Protein AF-A0A2A2G6Q1-F1 (afdb_monomer_lite)

Secondary structure (DSSP, 8-state):
--EEEEEE-TT--B---GGGGGG-EEEEEEE-TTT--EEEEEPPGGGEEEEEETTTTEEEEEE---S--BTTEEEEEEE-TTS-EEEEEEEEEEETTEEEEEEEEETTEEEEE--SSPPPSEEEEE-S--

pLDDT: mean 89.91, std 8.22, range [54.84, 97.75]

Organism: NCBI:txid2032627

Foldseek 3Di:
DKAKEFEAAPVRHTQDDPVFQVFKWKWWQDQDPVVRHTDTHTDPPVQWDWDQDPVVRGIIIMGNFDQDQDVQKIWMWIQGNVRDTKIKMFGWHDDDPDIDTQWIDINNHTFAGDDPDHDHNYGYDYDNHD

Radius of gyration: 14.75 Å; chains: 1; bounding box: 43×29×41 Å

Structure (mmCIF, N/CA/C/O backbone):
data_AF-A0A2A2G6Q1-F1
#
_entry.id   AF-A0A2A2G6Q1-F1
#
loop_
_atom_site.group_PDB
_atom_site.id
_atom_site.type_symbol
_atom_site.label_atom_id
_atom_site.label_alt_id
_atom_site.label_comp_id
_atom_site.label_asym_id
_atom_site.label_entity_id
_atom_site.label_seq_id
_atom_site.pdbx_PDB_ins_code
_atom_site.Cartn_x
_atom_site.Cartn_y
_atom_site.Cartn_z
_atom_site.occupancy
_atom_site.B_iso_or_equiv
_atom_site.auth_seq_id
_atom_site.auth_comp_id
_atom_site.auth_asym_id
_atom_site.auth_atom_id
_atom_site.pdbx_PDB_model_num
ATOM 1 N N . MET A 1 1 ? -3.811 3.028 -11.185 1.00 88.50 1 MET A N 1
ATOM 2 C CA . MET A 1 1 ? -4.234 2.028 -10.192 1.00 88.50 1 MET A CA 1
ATOM 3 C C . MET A 1 1 ? -4.080 2.618 -8.806 1.00 88.50 1 MET A C 1
ATOM 5 O O . MET A 1 1 ? -3.092 3.302 -8.580 1.00 88.50 1 MET A O 1
ATOM 9 N N . ASP A 1 2 ? -5.040 2.364 -7.928 1.00 92.75 2 ASP A N 1
ATOM 10 C CA . ASP A 1 2 ? -5.090 2.816 -6.538 1.00 92.75 2 ASP A CA 1
ATOM 11 C C . ASP A 1 2 ? -5.458 1.653 -5.604 1.00 92.75 2 ASP A C 1
ATOM 13 O O . ASP A 1 2 ? -6.116 0.697 -6.021 1.00 92.75 2 ASP A O 1
ATOM 17 N N . VAL A 1 3 ? -5.038 1.747 -4.348 1.00 95.31 3 VAL A N 1
ATOM 18 C CA . VAL A 1 3 ? -5.349 0.803 -3.270 1.00 95.31 3 VAL A CA 1
ATOM 19 C C . VAL A 1 3 ? -5.885 1.602 -2.094 1.00 95.31 3 VAL A C 1
ATOM 21 O O . VAL A 1 3 ? -5.336 2.648 -1.762 1.00 95.31 3 VAL A O 1
ATOM 24 N N . SER A 1 4 ? -6.979 1.147 -1.495 1.00 95.50 4 SER A N 1
ATOM 25 C CA . SER A 1 4 ? -7.624 1.811 -0.363 1.00 95.50 4 SER A CA 1
ATOM 26 C C . SER A 1 4 ? -7.487 0.964 0.896 1.00 95.50 4 SER A C 1
ATOM 28 O O . SER A 1 4 ? -7.729 -0.239 0.861 1.00 95.50 4 SER A O 1
ATOM 30 N N . ILE A 1 5 ? -7.088 1.592 1.997 1.00 95.75 5 ILE A N 1
ATOM 31 C CA . ILE A 1 5 ? -6.754 0.908 3.244 1.00 95.75 5 ILE A CA 1
ATOM 32 C C . ILE A 1 5 ? -7.424 1.649 4.394 1.00 95.75 5 ILE A C 1
ATOM 34 O O . ILE A 1 5 ? -7.202 2.849 4.557 1.00 95.75 5 ILE A O 1
ATOM 38 N N . SER A 1 6 ? -8.230 0.958 5.195 1.00 94.88 6 SER A N 1
ATOM 39 C CA . SER A 1 6 ? -8.692 1.485 6.486 1.00 94.88 6 SER A CA 1
ATOM 40 C C . SER A 1 6 ? -7.911 0.853 7.629 1.00 94.88 6 SER A C 1
ATOM 42 O O . SER A 1 6 ? -7.667 -0.353 7.610 1.00 94.88 6 SER A O 1
ATOM 44 N N . TYR A 1 7 ? -7.564 1.651 8.636 1.00 93.75 7 TYR A N 1
ATOM 45 C CA . TYR A 1 7 ? -6.921 1.175 9.861 1.00 93.75 7 TYR A CA 1
ATOM 46 C C . TYR A 1 7 ? -7.919 1.173 11.006 1.00 93.75 7 TYR A C 1
ATOM 48 O O . TYR A 1 7 ? -8.577 2.189 11.228 1.00 93.75 7 TYR A O 1
ATOM 56 N N . VAL A 1 8 ? -8.005 0.055 11.725 1.00 93.31 8 VAL A N 1
ATOM 57 C CA . VAL A 1 8 ? -8.895 -0.112 12.881 1.00 93.31 8 VAL A CA 1
ATOM 58 C C . VAL A 1 8 ? -8.152 -0.709 14.072 1.00 93.31 8 VAL A C 1
ATOM 60 O O . VAL A 1 8 ? -7.152 -1.396 13.870 1.00 93.31 8 VAL A O 1
ATOM 63 N N . ASN A 1 9 ? -8.620 -0.461 15.295 1.00 92.94 9 ASN A N 1
ATOM 64 C CA . ASN A 1 9 ? -8.149 -1.189 16.481 1.00 92.94 9 ASN A CA 1
ATOM 65 C C . ASN A 1 9 ? -8.809 -2.575 16.600 1.00 92.94 9 ASN A C 1
ATOM 67 O O . ASN A 1 9 ? -9.572 -2.993 15.723 1.00 92.94 9 ASN A O 1
ATOM 71 N N . GLU A 1 10 ? -8.487 -3.309 17.667 1.00 93.56 10 GLU A N 1
ATOM 72 C CA . GLU A 1 10 ? -9.048 -4.639 17.947 1.00 93.56 10 GLU A CA 1
ATOM 73 C C . GLU A 1 10 ? -10.567 -4.588 18.183 1.00 93.56 10 GLU A C 1
ATOM 75 O O . GLU A 1 10 ? -11.284 -5.530 17.849 1.00 93.56 10 GLU A O 1
ATOM 80 N N . GLU A 1 11 ? -11.072 -3.453 18.666 1.00 93.00 11 GLU A N 1
ATOM 81 C CA . GLU A 1 11 ? -12.491 -3.157 18.862 1.00 93.00 11 GLU A CA 1
ATOM 82 C C . GLU A 1 11 ? -13.213 -2.754 17.559 1.00 93.00 11 GLU A C 1
ATOM 84 O O . GLU A 1 11 ? -14.441 -2.648 17.525 1.00 93.00 11 GLU A O 1
ATOM 89 N N . GLY A 1 12 ? -12.472 -2.557 16.462 1.00 91.31 12 GLY A N 1
ATOM 90 C CA . GLY A 1 12 ? -13.003 -2.201 15.145 1.00 91.31 12 GLY A CA 1
ATOM 91 C C . GLY A 1 12 ? -13.277 -0.706 14.930 1.00 91.31 12 GLY A C 1
ATOM 92 O O . GLY A 1 12 ? -13.902 -0.347 13.923 1.00 91.31 12 GLY A O 1
ATOM 93 N N . GLU A 1 13 ? -12.817 0.157 15.832 1.00 91.50 13 GLU A N 1
ATOM 94 C CA . GLU A 1 13 ? -12.882 1.617 15.737 1.00 91.50 13 GLU A CA 1
ATOM 95 C C . GLU A 1 13 ? -11.845 2.150 14.742 1.00 91.50 13 GLU A C 1
ATOM 97 O O . GLU A 1 13 ? -10.721 1.654 14.673 1.00 91.50 13 GLU A O 1
ATOM 102 N N . ASP A 1 14 ? -12.207 3.182 13.975 1.00 91.56 14 ASP A N 1
ATOM 103 C CA . ASP A 1 14 ? -11.309 3.775 12.984 1.00 91.56 14 ASP A CA 1
ATOM 104 C C . ASP A 1 14 ? -10.133 4.498 13.653 1.00 91.56 14 ASP A C 1
ATOM 106 O O . ASP A 1 14 ? -10.294 5.437 14.436 1.00 91.56 14 ASP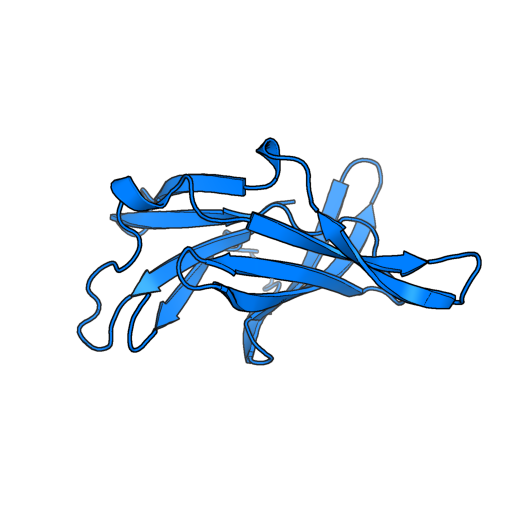 A O 1
ATOM 110 N N . LEU A 1 15 ? -8.923 4.103 13.268 1.00 90.00 15 LEU A N 1
ATOM 111 C CA . LEU A 1 15 ? -7.694 4.745 13.713 1.00 90.00 15 LEU A CA 1
ATOM 112 C C . LEU A 1 15 ? -7.330 5.947 12.841 1.00 90.00 15 LEU A C 1
ATOM 114 O O . LEU A 1 15 ? -6.707 6.889 13.326 1.00 90.00 15 LEU A O 1
ATOM 118 N N . LEU A 1 16 ? -7.721 5.948 11.564 1.00 89.81 16 LEU A N 1
ATOM 119 C CA . LEU A 1 16 ? -7.447 7.051 10.642 1.00 89.81 16 LEU A CA 1
ATOM 120 C C . LEU A 1 16 ? -8.192 8.326 11.064 1.00 89.81 16 LEU A C 1
ATOM 122 O O . LEU A 1 16 ? -9.349 8.537 10.710 1.00 89.81 16 LEU A O 1
ATOM 126 N N . LYS A 1 17 ? -7.502 9.208 11.793 1.00 77.69 17 LYS A N 1
ATOM 127 C CA . LYS A 1 17 ? -8.026 10.514 12.211 1.00 77.69 17 LYS A CA 1
ATOM 128 C C . LYS A 1 17 ? -7.689 11.592 11.191 1.00 77.69 17 LYS A C 1
ATOM 130 O O . LYS A 1 17 ? -6.544 11.702 10.752 1.00 77.69 17 LYS A O 1
ATOM 135 N N . ARG A 1 18 ? -8.678 12.435 10.881 1.00 74.94 18 ARG A N 1
ATOM 136 C CA . ARG A 1 18 ? -8.565 13.530 9.904 1.00 74.94 18 ARG A CA 1
ATOM 137 C C . ARG A 1 18 ? -7.395 14.473 10.184 1.00 74.94 18 ARG A C 1
ATOM 139 O O . ARG A 1 18 ? -6.720 14.892 9.249 1.00 74.94 18 ARG A O 1
ATOM 146 N N . ASP A 1 19 ? -7.126 14.740 11.457 1.00 79.00 19 ASP A N 1
ATOM 147 C CA . ASP A 1 19 ? -6.056 15.644 11.891 1.00 79.00 19 ASP A CA 1
ATOM 148 C C . ASP A 1 19 ? -4.650 15.119 11.553 1.00 79.00 19 ASP A C 1
ATOM 150 O O . ASP A 1 19 ? -3.695 15.894 11.520 1.00 79.00 19 ASP A O 1
ATOM 154 N N . TYR A 1 20 ? -4.511 13.819 11.259 1.00 73.12 20 TYR A N 1
ATOM 155 C CA . TYR A 1 20 ? -3.228 13.188 10.943 1.00 73.12 20 TYR A CA 1
ATOM 156 C C . TYR A 1 20 ? -3.009 12.905 9.457 1.00 73.12 20 TYR A C 1
ATOM 158 O O . TYR A 1 20 ? -1.959 12.394 9.075 1.00 73.12 20 TYR A O 1
ATOM 166 N N . PHE A 1 21 ? -3.962 13.261 8.596 1.00 74.38 21 PHE A N 1
ATOM 167 C CA . PHE A 1 21 ? -3.885 12.971 7.161 1.00 74.38 21 PHE A CA 1
ATOM 168 C C . PHE A 1 21 ? -2.664 13.611 6.482 1.00 74.38 21 PHE A C 1
ATOM 170 O O . PHE A 1 21 ? -2.105 13.048 5.549 1.00 74.38 21 PHE A O 1
ATOM 177 N N . GLN A 1 22 ? -2.197 14.753 6.980 1.00 74.94 22 GLN A N 1
ATOM 178 C CA . GLN A 1 22 ? -1.031 15.464 6.442 1.00 74.94 22 GLN A CA 1
ATOM 179 C C . GLN A 1 22 ? 0.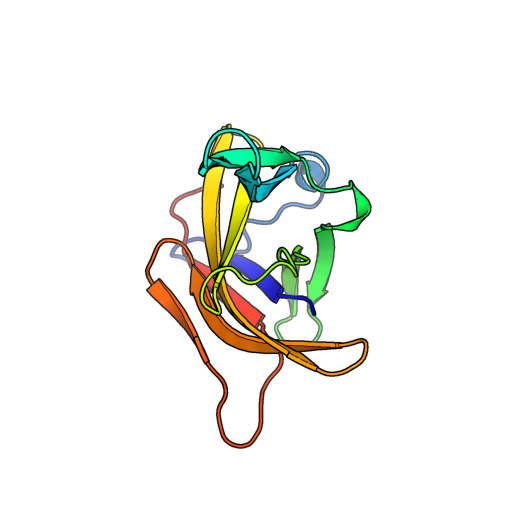330 14.853 6.818 1.00 74.94 22 GLN A C 1
ATOM 181 O O . GLN A 1 22 ? 1.355 15.319 6.331 1.00 74.94 22 GLN A O 1
ATOM 186 N N . PHE A 1 23 ? 0.359 13.835 7.682 1.00 81.25 23 PHE A N 1
ATOM 187 C CA . PHE A 1 23 ? 1.595 13.252 8.216 1.00 81.25 23 PHE A CA 1
ATOM 188 C C . PHE A 1 23 ? 1.916 11.871 7.637 1.00 81.25 23 PHE A C 1
ATOM 190 O O . PHE A 1 23 ? 2.723 11.143 8.204 1.00 81.25 23 PHE A O 1
ATOM 197 N N . TYR A 1 24 ? 1.280 11.496 6.526 1.00 88.62 24 TYR A N 1
ATOM 198 C CA . TYR A 1 24 ? 1.602 10.262 5.819 1.00 88.62 24 TYR A CA 1
ATOM 199 C C . TYR A 1 24 ? 2.516 10.548 4.640 1.00 88.62 24 TYR A C 1
ATOM 201 O O . TYR A 1 24 ? 2.145 11.279 3.720 1.00 88.62 24 TYR A O 1
ATOM 209 N N . ASN A 1 25 ? 3.681 9.913 4.632 1.00 92.38 25 ASN A N 1
ATOM 210 C CA . ASN A 1 25 ? 4.600 9.978 3.508 1.00 92.38 25 ASN A CA 1
ATOM 211 C C . ASN A 1 25 ? 4.565 8.658 2.730 1.00 92.38 25 ASN A C 1
ATOM 213 O O . ASN A 1 25 ? 4.660 7.569 3.297 1.00 92.38 25 ASN A O 1
ATOM 217 N N . ILE A 1 26 ? 4.468 8.755 1.406 1.00 96.00 26 ILE A N 1
ATOM 218 C CA . ILE A 1 26 ? 4.540 7.598 0.512 1.00 96.00 26 ILE A CA 1
ATOM 219 C C . ILE A 1 26 ? 5.913 7.560 -0.141 1.00 96.00 26 ILE A C 1
ATOM 221 O O . ILE A 1 26 ? 6.417 8.576 -0.621 1.00 96.00 26 ILE A O 1
ATOM 225 N N . TYR A 1 27 ? 6.503 6.372 -0.193 1.00 97.19 27 TYR A N 1
ATOM 226 C CA . TYR A 1 27 ? 7.759 6.142 -0.890 1.00 97.19 27 TYR A CA 1
ATOM 227 C C . TYR A 1 27 ? 7.659 4.917 -1.777 1.00 97.19 27 TYR A C 1
ATOM 229 O O . TYR A 1 27 ? 6.925 3.973 -1.494 1.00 97.19 27 TYR A O 1
ATOM 237 N N . TYR A 1 28 ? 8.446 4.908 -2.836 1.00 97.00 28 TYR A N 1
ATOM 238 C CA . TYR A 1 28 ? 8.611 3.768 -3.712 1.00 97.00 28 TYR A CA 1
ATOM 239 C C . TYR A 1 28 ? 9.973 3.145 -3.468 1.00 97.00 28 TYR A C 1
ATOM 241 O O . TYR A 1 28 ? 10.972 3.8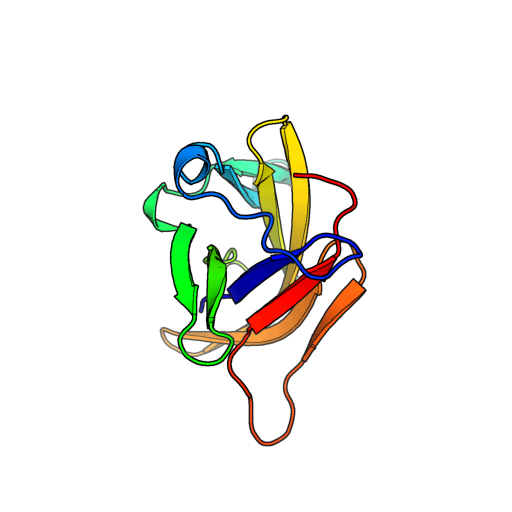51 -3.341 1.00 97.00 28 TYR A O 1
ATOM 249 N N . LEU A 1 29 ? 10.004 1.818 -3.389 1.00 95.38 29 LEU A N 1
ATOM 250 C CA . LEU A 1 29 ? 11.255 1.082 -3.427 1.00 95.38 29 LEU A CA 1
ATOM 251 C C . LEU A 1 29 ? 11.586 0.833 -4.901 1.00 95.38 29 LEU A C 1
ATOM 253 O O . LEU A 1 29 ? 10.950 -0.001 -5.547 1.00 95.38 29 LEU A O 1
ATOM 257 N N . GLN A 1 30 ? 12.524 1.609 -5.436 1.00 93.19 30 GLN A N 1
ATOM 258 C CA . GLN A 1 30 ? 12.921 1.584 -6.845 1.00 9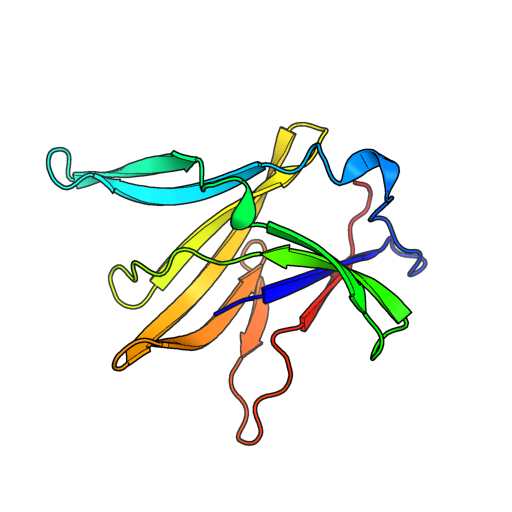3.19 30 GLN A CA 1
ATOM 259 C C . GLN A 1 30 ? 14.332 1.031 -6.977 1.00 93.19 30 GLN A C 1
ATOM 261 O O . GLN A 1 30 ? 15.164 1.234 -6.094 1.00 93.19 30 GLN A O 1
ATOM 266 N N . LYS A 1 31 ? 14.601 0.302 -8.060 1.00 90.94 31 LYS A N 1
ATOM 267 C CA . LYS A 1 31 ? 15.952 -0.177 -8.344 1.00 90.94 31 LYS A CA 1
ATOM 268 C C . LYS A 1 31 ? 16.708 0.934 -9.056 1.00 90.94 31 LYS A C 1
ATOM 270 O O . LYS A 1 31 ? 16.326 1.347 -10.141 1.00 90.94 31 LYS A O 1
ATOM 275 N N . ASN A 1 32 ? 17.788 1.391 -8.446 1.00 90.69 32 ASN A N 1
ATOM 276 C CA . ASN A 1 32 ? 18.721 2.303 -9.074 1.00 90.69 32 ASN A CA 1
ATOM 277 C C . ASN A 1 32 ? 19.432 1.569 -10.223 1.00 90.69 32 ASN A C 1
ATOM 279 O O . ASN A 1 32 ? 20.037 0.515 -10.007 1.00 90.69 32 ASN A O 1
ATOM 283 N N . GLU A 1 33 ? 19.331 2.095 -11.443 1.00 88.94 33 GLU A N 1
ATOM 284 C CA . GLU A 1 33 ? 19.877 1.441 -12.638 1.00 88.94 33 GLU A CA 1
ATOM 285 C C . GLU A 1 33 ? 21.411 1.409 -12.647 1.00 88.94 33 GLU A C 1
ATOM 287 O O . GLU A 1 33 ? 22.001 0.438 -13.118 1.00 88.94 33 GLU A O 1
ATOM 292 N N . GLU A 1 34 ? 22.063 2.426 -12.079 1.00 91.81 34 GLU A N 1
ATOM 293 C CA . GLU A 1 34 ? 23.524 2.544 -12.062 1.00 91.81 34 GLU A CA 1
ATOM 294 C C . GLU A 1 34 ? 24.158 1.621 -11.018 1.00 91.81 34 GLU A C 1
ATOM 296 O O . GLU A 1 34 ? 25.155 0.947 -11.281 1.00 91.81 34 GLU A O 1
ATOM 301 N N . THR A 1 35 ? 23.585 1.584 -9.812 1.00 92.75 35 THR A N 1
ATOM 302 C CA . THR A 1 35 ? 24.146 0.821 -8.686 1.00 92.75 35 THR A CA 1
ATOM 303 C C . THR A 1 35 ? 23.552 -0.579 -8.556 1.00 92.75 35 THR A C 1
ATOM 305 O O . THR A 1 35 ? 24.095 -1.417 -7.833 1.00 92.75 35 THR A O 1
ATOM 308 N N . GLY A 1 36 ? 22.413 -0.834 -9.205 1.00 89.56 36 GLY A N 1
ATOM 309 C CA . GLY A 1 36 ? 21.633 -2.063 -9.079 1.00 89.56 36 GLY A CA 1
ATOM 310 C C . GLY A 1 36 ? 20.956 -2.251 -7.715 1.00 89.56 36 GLY A C 1
ATOM 311 O O . GLY A 1 36 ? 20.315 -3.284 -7.504 1.00 89.56 36 GLY A O 1
ATOM 312 N N . LYS A 1 37 ? 21.097 -1.294 -6.787 1.00 92.25 37 LYS A N 1
ATOM 313 C CA . LYS A 1 37 ? 20.540 -1.359 -5.429 1.00 92.25 37 LYS A CA 1
ATOM 314 C C . LYS A 1 37 ? 19.116 -0.819 -5.395 1.00 92.25 37 LYS A C 1
ATOM 316 O O . LYS A 1 37 ? 18.746 0.034 -6.192 1.00 92.25 37 LYS A O 1
ATOM 321 N N . PHE A 1 38 ? 18.324 -1.304 -4.445 1.00 91.44 38 PHE A N 1
ATOM 322 C CA . PHE A 1 38 ? 17.015 -0.725 -4.171 1.00 91.44 38 PHE A CA 1
ATOM 323 C C . PHE A 1 38 ? 17.140 0.485 -3.247 1.00 91.44 38 PHE A C 1
ATOM 325 O O . PHE A 1 38 ? 17.805 0.414 -2.214 1.00 91.44 38 PHE A O 1
ATOM 332 N N . GLU A 1 39 ? 16.466 1.570 -3.609 1.00 94.88 39 GLU A N 1
ATOM 333 C CA . GLU A 1 39 ? 16.489 2.849 -2.907 1.00 94.88 39 GLU A CA 1
ATOM 334 C C . GLU A 1 39 ? 15.064 3.325 -2.610 1.00 94.88 39 GLU A C 1
ATOM 336 O O . GLU A 1 39 ? 14.113 3.035 -3.343 1.00 94.88 39 GLU A O 1
ATOM 341 N N . ARG A 1 40 ? 14.918 4.049 -1.497 1.00 95.06 40 ARG A N 1
ATOM 342 C CA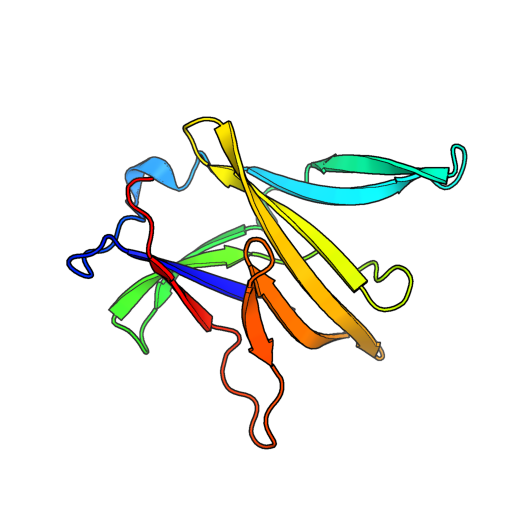 . ARG A 1 40 ? 13.659 4.672 -1.084 1.00 95.06 40 ARG A CA 1
ATOM 343 C C . ARG A 1 40 ? 13.533 6.027 -1.776 1.00 95.06 40 ARG A C 1
ATOM 345 O O . ARG A 1 40 ? 14.273 6.951 -1.450 1.00 95.06 40 ARG A O 1
ATOM 352 N N . VAL A 1 41 ? 12.560 6.162 -2.671 1.00 95.88 41 VAL A N 1
ATOM 353 C CA . VAL A 1 41 ? 12.281 7.403 -3.408 1.00 95.88 41 VAL A CA 1
ATOM 354 C C . VAL A 1 41 ? 10.949 7.976 -2.941 1.00 95.88 41 VAL A C 1
ATOM 356 O O . VAL A 1 41 ? 9.944 7.268 -2.939 1.00 95.88 41 VAL A O 1
ATOM 359 N N . LYS A 1 42 ? 10.919 9.244 -2.509 1.00 95.94 42 LYS A N 1
ATOM 360 C CA . LYS A 1 42 ? 9.671 9.881 -2.060 1.00 95.94 42 LYS A CA 1
ATOM 361 C C . LYS A 1 42 ? 8.717 10.036 -3.245 1.00 95.94 42 LYS A C 1
ATOM 363 O O . LYS A 1 42 ? 9.098 10.568 -4.285 1.00 95.94 42 LYS A O 1
ATOM 368 N N . ALA A 1 43 ? 7.486 9.563 -3.083 1.00 95.19 43 ALA A N 1
ATOM 369 C CA . ALA A 1 43 ? 6.438 9.751 -4.071 1.00 95.19 43 ALA A CA 1
ATOM 370 C C . ALA A 1 43 ? 5.951 11.209 -4.063 1.00 95.19 43 ALA A C 1
ATOM 372 O O . ALA A 1 43 ? 6.085 11.915 -3.064 1.00 95.19 43 ALA A O 1
ATOM 373 N N . ALA A 1 44 ? 5.363 11.662 -5.172 1.00 93.25 44 ALA A N 1
ATOM 374 C CA . ALA A 1 44 ? 4.738 12.981 -5.217 1.00 93.25 44 ALA A CA 1
ATOM 375 C C . ALA A 1 44 ? 3.555 13.068 -4.234 1.00 93.25 44 ALA A C 1
ATOM 377 O O . ALA A 1 44 ? 2.869 12.075 -3.994 1.00 93.25 44 ALA A O 1
ATOM 378 N N . ASP A 1 45 ? 3.264 14.266 -3.724 1.00 88.69 45 ASP A N 1
ATOM 379 C CA . ASP A 1 45 ? 2.251 14.470 -2.674 1.00 88.69 45 ASP A CA 1
ATOM 380 C C . ASP A 1 45 ? 0.831 14.036 -3.090 1.00 88.69 45 ASP A C 1
ATOM 382 O O . ASP A 1 45 ? -0.010 13.731 -2.253 1.00 88.69 45 ASP A O 1
ATOM 386 N N . ASN A 1 46 ? 0.554 13.952 -4.395 1.00 89.56 46 ASN A N 1
ATOM 387 C CA . ASN A 1 46 ? -0.723 13.472 -4.928 1.00 89.56 46 ASN A CA 1
ATOM 388 C C . ASN A 1 46 ? -0.819 11.938 -5.057 1.00 89.56 46 ASN A C 1
ATOM 390 O O . ASN A 1 46 ? -1.809 11.433 -5.590 1.00 89.56 46 ASN A O 1
ATOM 394 N N . GLN A 1 47 ? 0.202 11.194 -4.617 1.00 93.00 47 GLN A N 1
ATOM 395 C CA . GLN A 1 47 ? 0.219 9.726 -4.631 1.00 93.00 47 GLN A CA 1
ATOM 396 C C . GLN A 1 47 ? -0.434 9.105 -3.389 1.00 93.00 47 GLN A C 1
ATOM 398 O O . GLN A 1 47 ? -0.517 7.878 -3.276 1.00 93.00 47 GLN A O 1
ATOM 403 N N . SER A 1 48 ? -0.983 9.933 -2.504 1.00 9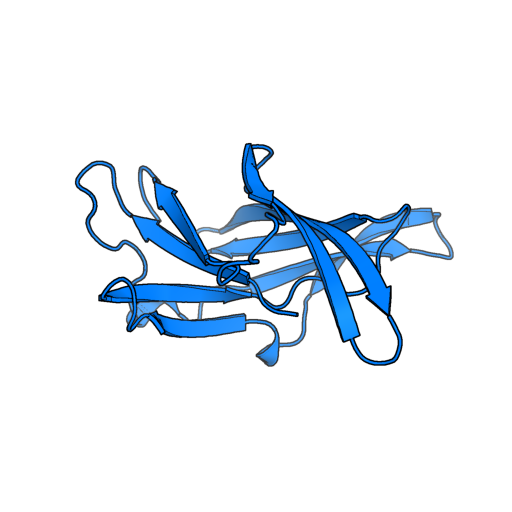3.00 48 SER A N 1
ATOM 404 C CA . SER A 1 48 ? -1.943 9.522 -1.490 1.00 93.00 48 SER A CA 1
ATOM 405 C C . SER A 1 48 ? -3.083 10.526 -1.356 1.00 93.00 48 SER A C 1
ATOM 407 O O . SER A 1 48 ? -3.005 11.675 -1.781 1.00 93.00 48 SER A O 1
ATOM 409 N N . SER A 1 49 ? -4.198 10.066 -0.800 1.00 92.50 49 SER A N 1
ATOM 410 C CA . SER A 1 49 ? -5.304 10.923 -0.372 1.00 92.50 49 SER A CA 1
ATOM 411 C C . SER A 1 49 ? -6.123 10.210 0.694 1.00 92.50 49 SER A C 1
ATOM 413 O O . SER A 1 49 ? -6.039 8.992 0.834 1.00 92.50 49 SER A O 1
ATOM 415 N N . PHE A 1 50 ? -6.945 10.957 1.419 1.00 92.94 50 PHE A N 1
ATOM 416 C CA . PHE A 1 50 ? -7.833 10.410 2.436 1.00 92.94 50 PHE A CA 1
ATOM 417 C C . PHE A 1 50 ? -9.278 10.721 2.097 1.00 92.94 50 PHE A C 1
ATOM 419 O O . PHE A 1 50 ? -9.589 11.798 1.585 1.00 92.94 50 PHE A O 1
ATOM 426 N N . TYR A 1 51 ? -10.166 9.780 2.387 1.00 91.94 51 TYR A N 1
ATOM 427 C CA . TYR A 1 51 ? -11.590 9.944 2.139 1.00 91.94 51 TYR A CA 1
ATOM 428 C C . TYR A 1 51 ? -12.408 9.039 3.070 1.00 91.94 51 TYR A C 1
ATOM 430 O O . TYR A 1 51 ? -11.869 8.130 3.699 1.00 91.94 51 TYR A O 1
ATOM 438 N N . VAL A 1 52 ? -13.714 9.299 3.159 1.00 92.00 52 VAL A N 1
ATOM 439 C CA . VAL A 1 52 ? -14.664 8.393 3.817 1.00 92.00 52 VAL A CA 1
ATOM 440 C C . VAL A 1 52 ? -15.242 7.454 2.772 1.00 92.00 52 VAL A C 1
ATOM 442 O O . VAL A 1 52 ? -15.860 7.882 1.790 1.00 92.00 52 VAL A O 1
ATOM 445 N N . ASP A 1 53 ? -15.027 6.168 2.982 1.00 90.75 53 ASP A N 1
ATOM 446 C CA . ASP A 1 53 ? -15.504 5.111 2.121 1.00 90.75 53 ASP A CA 1
ATOM 447 C C . ASP A 1 53 ? -17.005 4.901 2.263 1.00 90.75 53 ASP A C 1
ATOM 449 O O . ASP A 1 53 ? -17.478 4.503 3.315 1.00 90.75 53 ASP A O 1
ATOM 453 N N . GLN A 1 54 ? -17.771 5.139 1.200 1.00 88.69 54 GLN A N 1
ATOM 454 C CA . GLN A 1 54 ? -19.232 5.013 1.259 1.00 88.69 54 GLN A CA 1
ATOM 455 C C . GLN A 1 54 ? -19.712 3.557 1.355 1.00 88.69 54 GLN A C 1
ATOM 457 O O . GLN A 1 54 ? -20.829 3.318 1.798 1.00 88.69 54 GLN A O 1
ATOM 462 N N . GLY A 1 55 ? -18.895 2.582 0.936 1.00 87.19 55 GLY A N 1
ATOM 463 C CA . GLY A 1 55 ? -19.267 1.167 0.993 1.00 87.19 55 GLY A CA 1
ATOM 464 C C . GLY A 1 55 ? -19.118 0.576 2.393 1.00 87.19 55 GLY A C 1
ATOM 465 O O . GLY A 1 55 ? -19.885 -0.303 2.770 1.00 87.19 55 GLY A O 1
ATOM 466 N N . THR A 1 56 ? -18.144 1.066 3.164 1.00 88.31 56 THR A N 1
ATOM 467 C CA . THR A 1 56 ? -17.849 0.578 4.523 1.00 88.31 56 THR A CA 1
ATOM 468 C C . THR A 1 56 ? -18.150 1.596 5.624 1.00 88.31 56 THR A C 1
ATOM 470 O O . THR A 1 56 ? -18.125 1.235 6.797 1.00 88.31 56 THR A O 1
ATOM 473 N N . ASN A 1 57 ? -18.439 2.849 5.265 1.00 90.69 57 ASN A N 1
ATOM 474 C CA . ASN A 1 57 ? -18.546 4.009 6.155 1.00 90.69 57 ASN A CA 1
ATOM 475 C C . ASN A 1 57 ? -17.306 4.222 7.048 1.00 90.69 57 ASN A C 1
ATOM 477 O O . ASN A 1 57 ? -17.433 4.657 8.190 1.00 90.69 57 ASN A O 1
ATOM 481 N N . ARG A 1 58 ? -16.110 3.902 6.532 1.00 91.00 58 ARG A N 1
ATOM 482 C CA . ARG A 1 58 ? -14.829 4.036 7.247 1.00 91.00 58 ARG A CA 1
ATOM 483 C C . ARG A 1 58 ? -13.934 5.095 6.635 1.00 91.00 58 ARG A C 1
ATOM 485 O O . ARG A 1 58 ? -13.961 5.320 5.423 1.00 91.00 58 ARG A O 1
ATOM 492 N N . TYR A 1 59 ? -13.077 5.697 7.451 1.00 92.88 59 TYR A N 1
ATOM 493 C CA . TYR A 1 59 ? -11.952 6.467 6.924 1.00 92.88 59 TYR A CA 1
ATOM 494 C C . TYR A 1 59 ? -10.965 5.545 6.205 1.00 92.88 59 TYR A C 1
ATOM 496 O O . TYR A 1 59 ? -10.605 4.482 6.711 1.00 92.88 59 TYR A O 1
ATOM 504 N N . ALA A 1 60 ? -10.504 5.967 5.029 1.00 93.88 60 ALA A N 1
ATOM 505 C CA . ALA A 1 60 ? -9.560 5.206 4.228 1.00 93.88 60 ALA A CA 1
ATOM 506 C C . ALA A 1 60 ? -8.435 6.090 3.684 1.00 93.88 60 ALA A C 1
ATOM 508 O O . ALA A 1 60 ? -8.660 7.199 3.190 1.00 93.88 60 ALA A O 1
ATOM 509 N N . LEU A 1 61 ? -7.222 5.547 3.735 1.00 94.69 61 LEU A N 1
ATOM 510 C CA . LEU A 1 61 ? -6.059 6.021 3.004 1.00 94.69 61 LEU A CA 1
ATOM 511 C C . LEU A 1 61 ? -6.098 5.399 1.605 1.00 94.69 61 LEU A C 1
ATOM 513 O O . LEU A 1 61 ? -6.019 4.181 1.450 1.00 94.69 61 LEU A O 1
ATOM 517 N N . ARG A 1 62 ? -6.193 6.234 0.574 1.00 95.06 62 ARG A N 1
ATOM 518 C CA . ARG A 1 62 ? -5.929 5.838 -0.809 1.00 95.06 62 ARG A CA 1
ATOM 519 C C . ARG A 1 62 ? -4.449 6.032 -1.094 1.00 95.06 62 ARG A C 1
ATOM 521 O O . ARG A 1 62 ? -3.953 7.148 -0.981 1.00 95.06 62 ARG A O 1
ATOM 528 N N . VAL A 1 63 ? -3.781 4.976 -1.536 1.00 95.88 63 VAL A N 1
ATOM 529 C CA . VAL A 1 63 ? -2.393 4.987 -2.005 1.00 95.88 63 VAL A CA 1
ATOM 530 C C . VAL A 1 63 ? -2.371 4.672 -3.493 1.00 95.88 63 VAL A C 1
ATOM 532 O O . VAL A 1 63 ? -3.107 3.802 -3.962 1.00 95.88 63 VAL A O 1
ATOM 535 N N . PHE A 1 64 ? -1.516 5.358 -4.241 1.00 95.25 64 PHE A N 1
ATOM 536 C CA . PHE A 1 64 ? -1.182 5.025 -5.620 1.00 95.25 64 PHE A CA 1
ATOM 537 C C . PHE A 1 64 ? 0.169 4.299 -5.625 1.00 95.25 64 PHE A C 1
ATOM 539 O O . PHE A 1 64 ? 1.209 4.949 -5.471 1.00 95.25 64 PHE A O 1
ATOM 546 N N . PRO A 1 65 ? 0.179 2.956 -5.751 1.00 94.94 65 PRO A N 1
ATOM 547 C CA . PRO A 1 65 ? 1.419 2.196 -5.706 1.00 94.94 65 PRO A CA 1
ATOM 548 C C . PRO A 1 65 ? 2.338 2.543 -6.874 1.00 94.94 65 PRO A C 1
ATOM 550 O O . PRO A 1 65 ? 1.869 2.974 -7.935 1.00 94.94 65 PRO A O 1
ATOM 553 N N . ASN A 1 66 ? 3.633 2.274 -6.699 1.00 91.06 66 ASN A N 1
ATOM 554 C CA . ASN A 1 66 ? 4.595 2.388 -7.789 1.00 91.06 66 ASN A CA 1
ATOM 555 C C . ASN A 1 66 ? 4.121 1.563 -9.004 1.00 91.06 66 ASN A C 1
ATOM 557 O O . ASN A 1 66 ? 3.730 0.400 -8.865 1.00 91.06 66 ASN A O 1
ATOM 561 N N . ARG A 1 67 ? 4.143 2.181 -10.189 1.00 87.94 67 ARG A N 1
ATOM 562 C CA . ARG A 1 67 ? 3.752 1.557 -11.468 1.00 87.94 67 ARG A CA 1
ATOM 563 C C . ARG A 1 67 ? 4.915 0.875 -12.177 1.00 87.94 67 ARG A C 1
ATOM 565 O O . ARG A 1 67 ? 4.720 0.224 -13.201 1.00 87.94 67 ARG A O 1
ATOM 572 N N . GLU A 1 68 ? 6.119 1.051 -11.657 1.00 89.50 68 GLU A N 1
ATOM 573 C CA . GLU A 1 68 ? 7.298 0.341 -12.109 1.00 89.50 68 GLU A CA 1
ATOM 574 C C . GLU A 1 68 ? 7.324 -1.045 -11.454 1.00 89.50 68 GLU A C 1
ATOM 576 O O . GLU A 1 68 ? 7.616 -1.195 -10.265 1.00 89.50 68 GLU A O 1
ATOM 581 N N . PHE A 1 69 ? 6.933 -2.055 -12.230 1.00 89.75 69 PHE A N 1
ATOM 582 C CA . PHE A 1 69 ? 6.948 -3.448 -11.805 1.00 89.75 69 PHE A CA 1
ATOM 583 C C . PHE A 1 69 ? 8.282 -4.082 -12.198 1.00 89.75 69 PHE A C 1
ATOM 585 O O . PHE A 1 69 ? 8.540 -4.313 -13.377 1.00 89.75 69 PHE A O 1
ATOM 592 N N . ILE A 1 70 ? 9.108 -4.395 -11.206 1.00 86.75 70 ILE A N 1
ATOM 593 C CA . ILE A 1 70 ? 10.361 -5.133 -11.367 1.00 86.75 70 ILE A CA 1
ATOM 594 C C . ILE A 1 70 ? 10.044 -6.608 -11.125 1.00 86.75 70 ILE A C 1
ATOM 596 O O . ILE A 1 70 ? 9.496 -6.962 -10.080 1.00 86.75 70 ILE A O 1
ATOM 600 N N . ASP A 1 71 ? 10.313 -7.459 -12.116 1.00 88.00 71 ASP A N 1
ATOM 601 C CA . ASP A 1 71 ? 9.933 -8.881 -12.110 1.00 88.00 71 ASP A CA 1
ATOM 602 C C . ASP A 1 71 ? 8.439 -9.099 -11.779 1.00 88.00 71 ASP A C 1
ATOM 604 O O . ASP A 1 71 ? 8.054 -9.989 -11.015 1.00 88.00 71 ASP A O 1
ATOM 608 N N . GLY A 1 72 ? 7.582 -8.224 -12.322 1.00 92.56 72 GLY A N 1
ATOM 609 C CA . GLY A 1 72 ? 6.130 -8.254 -12.118 1.00 92.56 72 GLY A CA 1
ATOM 610 C C . GLY A 1 72 ? 5.665 -7.759 -10.745 1.00 92.56 72 GLY A C 1
ATOM 611 O O . GLY A 1 72 ? 4.504 -7.960 -10.387 1.00 92.56 72 GLY A O 1
ATOM 612 N N . LYS A 1 73 ? 6.542 -7.135 -9.946 1.00 94.69 73 LYS A N 1
ATOM 613 C CA . LYS A 1 73 ? 6.219 -6.658 -8.594 1.00 94.69 73 LYS A CA 1
ATOM 614 C C . LYS A 1 73 ? 6.672 -5.225 -8.359 1.00 94.69 73 LYS A C 1
ATOM 616 O O . LYS A 1 73 ? 7.730 -4.809 -8.810 1.00 94.69 73 LYS A O 1
ATOM 621 N N . SER A 1 74 ? 5.903 -4.484 -7.577 1.00 95.81 74 SER A N 1
ATOM 622 C CA . SER A 1 74 ? 6.292 -3.172 -7.071 1.00 95.81 74 SER A CA 1
ATOM 623 C C . SER A 1 74 ? 6.103 -3.113 -5.558 1.00 95.81 74 SER A C 1
ATOM 625 O O . SER A 1 74 ? 5.300 -3.852 -4.983 1.00 95.81 74 SER A O 1
ATOM 627 N N . THR A 1 75 ? 6.897 -2.284 -4.883 1.00 97.06 75 THR A N 1
ATOM 628 C CA . THR A 1 75 ? 6.809 -2.098 -3.430 1.00 97.06 75 THR A CA 1
ATOM 629 C C . THR A 1 75 ? 6.676 -0.615 -3.117 1.00 97.06 75 THR A C 1
ATOM 631 O O . THR A 1 75 ? 7.461 0.211 -3.579 1.00 97.06 75 THR A O 1
ATOM 634 N N . THR A 1 76 ? 5.651 -0.294 -2.337 1.00 97.56 76 THR A N 1
ATOM 635 C CA . THR A 1 76 ? 5.353 1.040 -1.824 1.00 97.56 76 THR A CA 1
ATOM 636 C C . THR A 1 76 ? 5.480 0.999 -0.309 1.00 97.56 76 THR A C 1
ATOM 638 O O . THR A 1 76 ? 4.972 0.079 0.325 1.00 97.56 76 THR A O 1
ATOM 641 N N . LEU A 1 77 ? 6.175 1.970 0.264 1.00 97.38 77 LEU A N 1
ATOM 642 C CA . LEU A 1 77 ? 6.322 2.144 1.701 1.00 97.38 77 LEU A CA 1
ATOM 643 C C . LEU A 1 77 ? 5.379 3.259 2.144 1.00 97.38 77 LEU A C 1
ATOM 645 O O . LEU A 1 77 ? 5.335 4.318 1.511 1.00 97.38 77 LEU A O 1
ATOM 649 N N . ILE A 1 78 ? 4.631 3.007 3.208 1.00 95.56 78 ILE A N 1
ATOM 650 C CA . ILE A 1 78 ? 3.677 3.944 3.793 1.00 95.56 78 ILE A CA 1
ATOM 651 C C . ILE A 1 78 ? 4.212 4.285 5.176 1.00 95.56 78 ILE A C 1
ATOM 653 O O . ILE A 1 78 ? 4.207 3.437 6.060 1.00 95.56 78 ILE A O 1
ATOM 657 N N . GLU A 1 79 ? 4.714 5.500 5.336 1.00 94.06 79 GLU A N 1
ATOM 658 C CA . GLU A 1 79 ? 5.207 5.998 6.617 1.00 94.06 79 GLU A CA 1
ATOM 659 C C . GLU A 1 79 ? 4.115 6.825 7.291 1.00 94.06 79 GLU A C 1
ATOM 661 O O . GLU A 1 79 ? 3.556 7.729 6.661 1.00 94.06 79 GLU A O 1
ATOM 666 N N . ASP A 1 80 ? 3.788 6.487 8.538 1.00 88.94 80 ASP A N 1
ATOM 667 C CA . ASP A 1 80 ? 2.843 7.237 9.363 1.00 88.94 80 ASP A CA 1
ATOM 668 C C . ASP A 1 80 ? 3.526 8.352 10.177 1.00 88.94 80 ASP A C 1
ATOM 670 O O . ASP A 1 80 ? 4.741 8.536 10.158 1.00 88.94 80 ASP A O 1
ATOM 674 N N . HIS A 1 81 ? 2.718 9.103 10.925 1.00 81.81 81 HIS A N 1
ATOM 675 C CA . HIS A 1 81 ? 3.153 10.244 11.732 1.00 81.81 81 HIS A CA 1
ATOM 676 C C . HIS A 1 81 ? 4.097 9.918 12.905 1.00 81.81 81 HIS A C 1
ATOM 678 O O . HIS A 1 81 ? 4.582 10.844 13.555 1.00 81.81 81 HIS A O 1
ATOM 684 N N . ARG A 1 82 ? 4.320 8.635 13.212 1.00 83.88 82 ARG A N 1
ATOM 685 C CA . ARG A 1 82 ? 5.227 8.160 14.269 1.00 83.88 82 ARG A CA 1
ATOM 686 C C . ARG A 1 82 ? 6.457 7.460 13.685 1.00 83.88 82 ARG A C 1
ATOM 688 O O . ARG A 1 82 ? 7.104 6.691 14.392 1.00 83.88 82 ARG A O 1
ATOM 695 N N . ASP A 1 83 ? 6.737 7.681 12.402 1.00 82.56 83 ASP A N 1
ATOM 696 C CA . ASP A 1 83 ? 7.821 7.044 11.652 1.00 82.56 83 ASP A CA 1
ATOM 697 C C . ASP A 1 83 ? 7.693 5.510 11.540 1.00 82.56 83 ASP A C 1
ATOM 699 O O . ASP A 1 83 ? 8.669 4.823 11.219 1.00 82.56 83 ASP A O 1
ATOM 703 N N . ASN A 1 84 ? 6.499 4.933 11.757 1.00 90.12 84 ASN A N 1
ATOM 704 C CA . ASN A 1 84 ? 6.297 3.519 11.441 1.00 90.12 84 ASN A CA 1
ATOM 705 C C . ASN A 1 84 ? 6.130 3.358 9.938 1.00 90.12 84 ASN A C 1
ATOM 707 O O . ASN A 1 84 ? 5.388 4.106 9.301 1.00 90.12 84 ASN A O 1
ATOM 711 N N . ILE A 1 85 ? 6.775 2.335 9.383 1.00 94.44 85 ILE A N 1
ATOM 712 C CA . ILE A 1 85 ? 6.747 2.061 7.951 1.00 94.44 85 ILE A CA 1
ATOM 713 C C . ILE A 1 85 ? 6.016 0.750 7.694 1.00 94.44 85 ILE A C 1
ATOM 715 O O . ILE A 1 85 ? 6.509 -0.330 8.019 1.00 94.44 85 ILE A O 1
ATOM 719 N N . ASP A 1 86 ? 4.873 0.852 7.028 1.00 95.69 86 ASP A N 1
ATOM 720 C CA . ASP A 1 86 ? 4.186 -0.286 6.441 1.00 95.69 86 ASP A CA 1
ATOM 721 C C . ASP A 1 86 ? 4.648 -0.529 5.001 1.00 95.69 86 ASP A C 1
ATOM 723 O O . ASP A 1 86 ? 5.051 0.382 4.273 1.00 95.69 86 ASP A O 1
ATOM 727 N N . THR A 1 87 ? 4.550 -1.778 4.562 1.00 97.06 87 THR A N 1
ATOM 728 C CA . THR A 1 87 ? 4.908 -2.208 3.212 1.00 97.06 87 THR A CA 1
ATOM 729 C C . THR A 1 87 ? 3.673 -2.656 2.448 1.00 97.06 87 THR A C 1
ATOM 731 O O . THR A 1 87 ? 3.021 -3.629 2.816 1.00 97.06 87 THR A O 1
ATOM 734 N N . LEU A 1 88 ? 3.408 -2.007 1.320 1.00 97.75 88 LEU A N 1
ATOM 735 C CA . LEU A 1 88 ? 2.409 -2.408 0.341 1.00 97.75 88 LEU A CA 1
ATOM 736 C C . LEU A 1 88 ? 3.114 -2.956 -0.903 1.00 97.75 88 LEU A C 1
ATOM 738 O O . LEU A 1 88 ? 3.681 -2.204 -1.699 1.00 97.75 88 LEU A O 1
ATOM 742 N N . ARG A 1 89 ? 3.076 -4.275 -1.087 1.00 97.38 89 ARG A N 1
ATOM 743 C CA . ARG A 1 89 ? 3.623 -4.939 -2.275 1.00 97.38 89 ARG A CA 1
ATOM 744 C C . ARG A 1 89 ? 2.500 -5.272 -3.241 1.00 97.38 89 ARG A C 1
ATOM 746 O O . ARG A 1 89 ? 1.494 -5.846 -2.841 1.00 97.38 89 ARG A O 1
ATOM 753 N N . VAL A 1 90 ? 2.695 -4.970 -4.517 1.00 96.38 90 VAL A N 1
ATOM 754 C CA . VAL A 1 90 ? 1.730 -5.279 -5.573 1.00 96.38 90 VAL A CA 1
ATOM 755 C C . VAL A 1 90 ? 2.388 -6.174 -6.608 1.00 96.38 90 VAL A C 1
ATOM 757 O O . VAL A 1 90 ? 3.472 -5.859 -7.086 1.00 96.38 90 VAL A O 1
ATOM 760 N N . GLN A 1 91 ? 1.736 -7.278 -6.958 1.00 96.12 91 GLN A N 1
ATOM 761 C CA . GLN A 1 91 ? 2.045 -8.046 -8.161 1.00 96.12 91 GLN A CA 1
ATOM 762 C C . GLN A 1 91 ? 1.085 -7.617 -9.266 1.00 96.12 91 GLN A C 1
ATOM 764 O O . GLN A 1 91 ? -0.124 -7.517 -9.035 1.00 96.12 91 GLN A O 1
ATOM 769 N N . GLY A 1 92 ? 1.618 -7.370 -10.456 1.00 93.44 92 GLY A N 1
ATOM 770 C CA . GLY A 1 92 ? 0.836 -6.880 -11.576 1.00 93.44 92 GLY A CA 1
ATOM 771 C C . GLY A 1 92 ? 1.676 -6.566 -12.804 1.00 93.44 92 GLY A C 1
ATOM 772 O O . GLY A 1 92 ? 2.866 -6.872 -12.871 1.00 93.44 92 GLY A O 1
ATOM 773 N N . TYR A 1 93 ? 1.033 -5.933 -13.778 1.00 91.88 93 TYR A N 1
ATOM 774 C CA . TYR A 1 93 ? 1.653 -5.522 -15.031 1.00 91.88 93 TYR A CA 1
ATOM 775 C C . TYR A 1 93 ? 1.023 -4.231 -15.557 1.00 91.88 93 TYR A C 1
ATOM 777 O O . TYR A 1 93 ? -0.063 -3.816 -15.143 1.00 91.88 93 TYR A O 1
ATOM 785 N N . ASN A 1 94 ? 1.726 -3.579 -16.480 1.00 90.44 94 ASN A N 1
ATOM 786 C CA . ASN A 1 94 ? 1.193 -2.441 -17.217 1.00 90.44 94 ASN A CA 1
ATOM 787 C C . ASN A 1 94 ? 0.567 -2.929 -18.526 1.00 90.44 94 ASN A C 1
ATOM 789 O O . ASN A 1 94 ? 1.176 -3.711 -19.252 1.00 90.44 94 ASN A O 1
ATOM 793 N N . GLU A 1 95 ? -0.632 -2.443 -18.835 1.00 86.12 95 GLU A N 1
ATOM 794 C CA . GLU A 1 95 ? -1.342 -2.728 -20.081 1.00 86.12 95 GLU A CA 1
ATOM 795 C C . GLU A 1 95 ? -1.820 -1.408 -20.694 1.00 86.12 95 GLU A C 1
ATOM 797 O O . GLU A 1 95 ? -2.634 -0.674 -20.122 1.00 86.12 95 GLU A O 1
ATOM 802 N N . GLY A 1 96 ? -1.265 -1.061 -21.858 1.00 86.50 96 GLY A N 1
ATOM 803 C CA . GLY A 1 96 ? -1.511 0.226 -22.504 1.00 86.50 96 GLY A CA 1
ATOM 804 C C . GLY A 1 96 ? -1.153 1.406 -21.592 1.00 86.50 96 GLY A C 1
ATOM 805 O O . GLY A 1 96 ? 0.003 1.597 -21.226 1.00 86.50 96 GLY A O 1
ATOM 806 N N . ARG A 1 97 ? -2.154 2.223 -21.237 1.00 81.31 97 ARG A N 1
ATOM 807 C CA . ARG A 1 97 ? -1.997 3.374 -20.318 1.00 81.31 97 ARG A CA 1
ATOM 808 C C . ARG A 1 97 ? -2.341 3.040 -18.859 1.00 81.31 97 ARG A C 1
ATOM 810 O O . ARG A 1 97 ? -2.293 3.925 -18.002 1.00 81.31 97 ARG A O 1
ATOM 817 N N . GLY A 1 98 ? -2.750 1.802 -18.589 1.00 83.56 98 GLY A N 1
ATOM 818 C CA . GLY A 1 98 ? -3.191 1.328 -17.283 1.00 83.56 98 GLY A CA 1
ATOM 819 C C . GLY A 1 98 ? -2.165 0.432 -16.593 1.00 83.56 98 GLY A C 1
ATOM 820 O O . GLY A 1 98 ? -1.229 -0.071 -17.207 1.00 83.56 98 GLY A O 1
ATOM 821 N N . SER A 1 99 ? -2.390 0.215 -15.299 1.00 88.31 99 SER A N 1
ATOM 822 C CA . SER A 1 99 ? -1.701 -0.804 -14.503 1.00 88.31 99 SER A CA 1
ATOM 823 C C . SER A 1 99 ? -2.758 -1.725 -13.908 1.00 88.31 99 SER A C 1
ATOM 825 O O . SER A 1 99 ? -3.747 -1.233 -13.348 1.00 88.31 99 SER A O 1
ATOM 827 N N . ILE A 1 100 ? -2.548 -3.031 -14.023 1.00 89.06 100 ILE A N 1
ATOM 828 C CA . ILE A 1 100 ? -3.409 -4.081 -13.483 1.00 89.06 100 ILE A CA 1
ATOM 829 C C . ILE A 1 100 ? -2.692 -4.692 -12.282 1.00 89.06 100 ILE A C 1
ATOM 831 O O . ILE A 1 100 ? -1.535 -5.085 -12.388 1.00 89.06 100 ILE A O 1
ATOM 835 N N . ALA A 1 101 ? -3.379 -4.753 -11.139 1.00 91.69 101 ALA A N 1
ATOM 836 C CA . ALA A 1 101 ? -2.939 -5.536 -9.987 1.00 91.69 101 ALA A CA 1
ATOM 837 C C . ALA A 1 101 ? -3.606 -6.901 -10.039 1.00 91.69 101 ALA A C 1
ATOM 839 O O . ALA A 1 101 ? -4.822 -6.982 -10.188 1.00 91.69 101 ALA A O 1
ATOM 840 N N . GLU A 1 102 ? -2.815 -7.939 -9.818 1.00 92.75 102 GLU A N 1
ATOM 841 C CA . GLU A 1 102 ? -3.292 -9.307 -9.646 1.00 92.75 102 GLU A CA 1
ATOM 842 C C . GLU A 1 102 ? -3.406 -9.652 -8.164 1.00 92.75 102 GLU A C 1
ATOM 844 O O . GLU A 1 102 ? -4.391 -10.255 -7.745 1.00 92.75 102 GLU A O 1
ATOM 849 N N . ARG A 1 103 ? -2.414 -9.238 -7.365 1.00 95.19 103 ARG A N 1
ATOM 850 C CA . ARG A 1 103 ? -2.327 -9.502 -5.925 1.00 95.19 103 ARG A CA 1
ATOM 851 C C . ARG A 1 103 ? -1.694 -8.335 -5.185 1.00 95.19 103 ARG A C 1
ATOM 853 O O . ARG A 1 103 ? -0.815 -7.655 -5.717 1.00 95.19 103 ARG A O 1
ATOM 860 N N . ILE A 1 104 ? -2.125 -8.126 -3.950 1.00 96.44 104 ILE A N 1
ATOM 861 C CA . ILE A 1 104 ? -1.623 -7.087 -3.059 1.00 96.44 104 ILE A CA 1
ATOM 862 C C . ILE A 1 104 ? -1.340 -7.716 -1.698 1.00 96.44 104 ILE A C 1
ATOM 864 O O . ILE A 1 104 ? -2.211 -8.361 -1.114 1.00 96.44 104 ILE A O 1
ATOM 868 N N . TRP A 1 105 ? -0.136 -7.478 -1.186 1.00 97.75 105 TRP A N 1
ATOM 869 C CA . TRP A 1 105 ? 0.262 -7.837 0.168 1.00 97.75 105 TRP A CA 1
ATOM 870 C C . TRP A 1 105 ? 0.495 -6.582 0.994 1.00 97.75 105 TRP A C 1
ATOM 872 O O . TRP A 1 105 ? 1.112 -5.626 0.515 1.00 97.75 105 TRP A O 1
ATOM 882 N N . TYR A 1 106 ? 0.048 -6.619 2.241 1.00 97.38 106 TYR A N 1
ATOM 883 C CA . TYR A 1 106 ? 0.272 -5.580 3.232 1.00 97.38 106 TYR A CA 1
ATOM 884 C C . TYR A 1 106 ? 1.079 -6.170 4.388 1.00 97.38 106 TYR A C 1
ATOM 886 O O . TYR A 1 106 ? 0.667 -7.156 4.989 1.00 97.38 106 TYR A O 1
ATOM 894 N N . ASN A 1 107 ? 2.260 -5.615 4.664 1.00 96.69 107 ASN A N 1
ATOM 895 C CA . ASN A 1 107 ? 3.212 -6.132 5.658 1.00 96.69 107 ASN A CA 1
ATOM 896 C C . ASN A 1 107 ? 3.516 -7.637 5.516 1.00 96.69 107 ASN A C 1
ATOM 898 O O . ASN A 1 107 ? 3.758 -8.329 6.496 1.00 96.69 107 ASN A O 1
ATOM 902 N N . GLY A 1 108 ? 3.533 -8.136 4.276 1.00 96.75 108 GLY A N 1
ATOM 903 C CA . GLY A 1 108 ? 3.803 -9.543 3.960 1.00 96.75 108 GLY A CA 1
ATOM 904 C C . GLY A 1 108 ? 2.559 -10.431 3.878 1.00 96.75 108 GLY A C 1
ATOM 905 O O . GLY A 1 108 ? 2.619 -11.469 3.225 1.00 96.75 108 GLY A O 1
ATOM 906 N N . GLU A 1 109 ? 1.426 -9.990 4.421 1.00 97.00 109 GLU A N 1
ATOM 907 C CA . GLU A 1 109 ? 0.166 -10.738 4.416 1.00 97.00 109 GLU A CA 1
ATOM 908 C C . GLU A 1 109 ? -0.650 -10.448 3.155 1.00 97.00 109 GLU A C 1
ATOM 910 O O . GLU A 1 109 ? -0.744 -9.300 2.716 1.00 97.00 109 GLU A O 1
ATOM 915 N N . LEU A 1 110 ? -1.243 -11.481 2.546 1.00 95.69 110 LEU A N 1
ATOM 916 C CA . LEU A 1 110 ? -2.089 -11.312 1.361 1.00 95.69 110 LEU A CA 1
ATOM 917 C C . LEU A 1 110 ? -3.375 -10.575 1.755 1.00 95.69 110 LEU A C 1
ATOM 919 O O . LEU A 1 110 ? -4.189 -11.097 2.510 1.00 95.69 110 LEU A O 1
ATOM 923 N N . ALA A 1 111 ? -3.561 -9.370 1.220 1.00 94.88 111 ALA A N 1
ATOM 924 C CA . ALA A 1 111 ? -4.671 -8.489 1.579 1.00 94.88 111 ALA A CA 1
ATOM 925 C C . ALA A 1 111 ? -5.752 -8.417 0.493 1.00 94.88 111 ALA A C 1
ATOM 927 O O . ALA A 1 111 ? -6.913 -8.130 0.777 1.00 94.88 111 ALA A O 1
ATOM 928 N N . TRP A 1 112 ? -5.374 -8.648 -0.766 1.00 94.25 112 TRP A N 1
ATOM 929 C CA . TRP A 1 112 ? -6.296 -8.625 -1.896 1.00 94.25 112 TRP A CA 1
ATOM 930 C C . TRP A 1 112 ? -5.745 -9.442 -3.065 1.00 94.25 112 TRP A C 1
ATOM 932 O O . TRP A 1 112 ? -4.545 -9.404 -3.345 1.00 94.25 112 TRP A O 1
ATOM 942 N N . GLU A 1 113 ? -6.620 -10.127 -3.796 1.00 92.62 113 GLU A N 1
ATOM 943 C CA . GLU A 1 113 ? -6.292 -10.759 -5.072 1.00 92.62 113 GLU A CA 1
ATOM 944 C C . GLU A 1 113 ? -7.461 -10.699 -6.058 1.00 92.62 113 GLU A C 1
ATOM 946 O O . GLU A 1 113 ? -8.623 -10.536 -5.678 1.00 92.62 113 GLU A O 1
ATOM 951 N N . THR A 1 114 ? -7.144 -10.806 -7.346 1.00 86.06 114 THR A N 1
ATOM 952 C CA . THR A 1 114 ? -8.138 -10.787 -8.420 1.00 86.06 114 THR A CA 1
ATOM 953 C C . THR A 1 114 ? -8.970 -12.071 -8.406 1.00 86.06 114 THR A C 1
ATOM 955 O O . THR A 1 114 ? -8.477 -13.147 -8.733 1.00 86.06 114 THR A O 1
ATOM 958 N N . ALA A 1 115 ? -10.255 -11.937 -8.074 1.00 71.94 115 ALA A N 1
ATOM 959 C CA . ALA A 1 115 ? -11.302 -12.940 -8.282 1.00 71.94 115 ALA A CA 1
ATOM 960 C C . ALA A 1 115 ? -12.050 -12.676 -9.616 1.00 71.94 115 ALA A C 1
ATOM 962 O O . ALA A 1 115 ? -11.960 -11.562 -10.139 1.00 71.94 115 ALA A O 1
ATOM 963 N N . PRO A 1 116 ? -12.833 -13.634 -10.165 1.00 56.31 116 PRO A N 1
ATOM 964 C CA . PRO A 1 116 ? -13.544 -13.491 -11.452 1.00 56.31 116 PRO A CA 1
ATOM 965 C C . PRO A 1 116 ? -14.512 -12.295 -11.571 1.00 56.31 116 PRO A C 1
ATOM 967 O O . PRO A 1 116 ? -14.937 -11.972 -12.674 1.00 56.31 116 PRO A O 1
ATOM 970 N N . ASN A 1 117 ? -14.833 -11.611 -10.471 1.00 54.84 117 ASN A N 1
ATOM 971 C CA . ASN A 1 117 ? -15.456 -10.287 -10.458 1.00 54.84 117 ASN A CA 1
ATOM 972 C C . ASN A 1 117 ? -14.602 -9.401 -9.549 1.00 54.84 117 ASN A C 1
ATOM 974 O O . ASN A 1 117 ? -14.736 -9.535 -8.331 1.00 54.84 117 ASN A O 1
ATOM 978 N N . PRO A 1 118 ? -13.696 -8.555 -10.068 1.00 56.88 118 PRO A N 1
ATOM 979 C CA . PRO A 1 118 ? -12.729 -7.916 -9.199 1.00 56.88 118 PRO A CA 1
ATOM 980 C C . PRO A 1 118 ? -13.446 -6.864 -8.347 1.00 56.88 118 PRO A C 1
ATOM 982 O O . PRO A 1 118 ? -13.989 -5.894 -8.888 1.00 56.88 118 PRO A O 1
ATOM 985 N N . PRO A 1 119 ? -13.469 -7.026 -7.015 1.00 70.25 119 PRO A N 1
ATOM 986 C CA . PRO A 1 119 ? -13.974 -5.985 -6.150 1.00 70.25 119 PRO A CA 1
ATOM 987 C C . PRO A 1 119 ? -13.028 -4.783 -6.204 1.00 70.25 119 PRO A C 1
ATOM 989 O O . PRO A 1 119 ? -11.892 -4.838 -6.688 1.00 70.25 119 PRO A O 1
ATOM 992 N N . ARG A 1 120 ? -13.493 -3.679 -5.630 1.00 84.62 120 ARG A N 1
ATOM 993 C CA . ARG A 1 120 ? -12.632 -2.563 -5.250 1.00 84.62 120 ARG A CA 1
ATOM 994 C C . ARG A 1 120 ? -11.401 -3.086 -4.491 1.00 84.62 120 ARG A C 1
ATOM 996 O O . ARG A 1 120 ? -11.548 -3.915 -3.598 1.00 84.62 120 ARG A O 1
ATOM 1003 N N . ARG A 1 121 ? -10.204 -2.579 -4.815 1.00 92.31 121 ARG A N 1
ATOM 1004 C CA . ARG A 1 121 ? -8.937 -2.853 -4.099 1.00 92.31 121 ARG A CA 1
ATOM 1005 C C . ARG A 1 121 ? -8.936 -2.160 -2.736 1.00 92.31 121 ARG A C 1
ATOM 1007 O O . ARG A 1 121 ? -8.215 -1.188 -2.525 1.00 92.31 121 ARG A O 1
ATOM 1014 N N . TYR A 1 122 ? -9.833 -2.607 -1.871 1.00 93.75 122 TYR A N 1
ATOM 1015 C CA . TYR A 1 122 ? -10.071 -2.085 -0.538 1.00 93.75 122 TYR A CA 1
ATOM 1016 C C . TYR A 1 122 ? -9.899 -3.215 0.469 1.00 93.75 122 TYR A C 1
ATOM 1018 O O . TYR A 1 122 ? -10.455 -4.295 0.270 1.00 93.75 122 TYR A O 1
ATOM 1026 N N . PHE A 1 123 ? -9.189 -2.953 1.559 1.00 94.62 123 PHE A N 1
ATOM 1027 C CA . PHE A 1 123 ? -9.122 -3.860 2.700 1.00 94.62 123 PHE A CA 1
ATOM 1028 C C . PHE A 1 123 ? -8.957 -3.087 4.010 1.00 94.62 123 PHE A C 1
ATOM 1030 O O . PHE A 1 123 ? -8.539 -1.926 4.033 1.00 94.62 123 PHE A O 1
ATOM 1037 N N . THR A 1 124 ? -9.301 -3.753 5.107 1.00 95.00 124 THR A N 1
ATOM 1038 C CA . THR A 1 124 ? -9.151 -3.232 6.466 1.00 95.00 124 THR A CA 1
ATOM 1039 C C . THR A 1 124 ? -7.970 -3.916 7.134 1.00 95.00 124 THR A C 1
ATOM 1041 O O . THR A 1 124 ? -7.851 -5.136 7.063 1.00 95.00 124 THR A O 1
ATOM 1044 N N . VAL A 1 125 ? -7.120 -3.140 7.801 1.00 95.06 125 VAL A N 1
ATOM 1045 C CA . VAL A 1 125 ? -6.000 -3.641 8.599 1.00 95.06 125 VAL A CA 1
ATOM 1046 C C . VAL A 1 125 ? -6.263 -3.322 10.065 1.00 95.06 125 VAL A C 1
ATOM 1048 O O . VAL A 1 125 ? -6.500 -2.165 10.421 1.00 95.06 125 VAL A O 1
ATOM 1051 N N . THR A 1 126 ? -6.188 -4.344 10.912 1.00 93.81 126 THR A N 1
ATOM 1052 C CA . THR A 1 126 ? -6.201 -4.180 12.367 1.00 93.81 126 THR A CA 1
ATOM 1053 C C . THR A 1 126 ? -4.799 -3.812 12.850 1.00 93.81 126 THR A C 1
ATOM 1055 O O . THR A 1 126 ? -3.831 -4.499 12.527 1.00 93.81 126 THR A O 1
ATOM 1058 N N . LYS A 1 127 ? -4.681 -2.724 13.612 1.00 87.12 127 LYS A N 1
ATOM 1059 C CA . LYS A 1 127 ? -3.441 -2.262 14.247 1.00 87.12 127 LYS A CA 1
ATOM 1060 C C . LYS A 1 127 ? -3.693 -2.028 15.733 1.00 87.12 127 LYS A C 1
ATOM 1062 O O . LYS A 1 127 ? -4.733 -1.501 16.104 1.00 87.12 127 LYS A O 1
ATOM 1067 N N . SER A 1 128 ? -2.719 -2.340 16.581 1.00 78.06 128 SER A N 1
ATOM 1068 C CA . SER A 1 128 ? -2.801 -2.056 18.021 1.00 78.06 128 SER A CA 1
ATOM 1069 C C . SER A 1 128 ? -2.787 -0.552 18.329 1.00 78.06 128 SER A C 1
ATOM 1071 O O . SER A 1 128 ? -3.373 -0.113 19.312 1.00 78.06 128 SER A O 1
ATOM 1073 N N . SER A 1 129 ? -2.139 0.262 17.488 1.00 70.88 129 SER A N 1
ATOM 1074 C CA . SER A 1 129 ? -2.247 1.729 17.488 1.00 70.88 129 SER A CA 1
ATOM 1075 C C . SER A 1 129 ? -1.666 2.328 16.201 1.00 70.88 129 SER A C 1
ATOM 1077 O O . SER A 1 129 ? -0.866 1.677 15.520 1.00 70.88 129 SER A O 1
ATOM 1079 N N . LEU A 1 130 ? -2.043 3.575 15.892 1.00 67.44 130 LEU A N 1
ATOM 1080 C CA . LEU A 1 130 ? -1.535 4.383 14.773 1.00 67.44 130 LEU A CA 1
ATOM 1081 C C . LEU A 1 130 ? -0.535 5.437 15.182 1.00 67.44 130 LEU A C 1
ATOM 1083 O O . LEU A 1 130 ? -0.621 5.903 16.340 1.00 67.44 130 LEU A O 1
#

Sequence (130 aa):
MDVSISYVNEEGEDLLKRDYFQFYNIYYLQKNEETGKFERVKAADNQSSFYVDQGTNRYALRVFPNREFIDGKSTTLIEDHRDNIDTLRVQGYNEGRGSIAERIWYNGELAWETAPNPPRRYFTVTKSSL